Protein AF-A0AAD4BDR5-F1 (afdb_monomer_lite)

Organism: NCBI:txid1328754

Structure (mmCIF, N/CA/C/O backbone):
data_AF-A0AAD4BDR5-F1
#
_entry.id   AF-A0AAD4BDR5-F1
#
loop_
_atom_site.group_PDB
_atom_site.id
_atom_site.type_symbol
_atom_site.label_atom_id
_atom_site.label_alt_id
_atom_site.label_comp_id
_atom_site.label_asym_id
_atom_site.label_entity_id
_atom_site.label_seq_id
_atom_site.pdbx_PDB_ins_code
_atom_site.Cartn_x
_atom_site.Cartn_y
_atom_site.Cartn_z
_atom_site.occupancy
_atom_site.B_iso_or_equiv
_atom_site.auth_seq_id
_atom_site.auth_comp_id
_atom_site.auth_asym_id
_atom_site.auth_atom_id
_atom_site.pdbx_PDB_model_num
ATOM 1 N N . MET A 1 1 ? -5.639 23.442 6.673 1.00 43.50 1 MET A N 1
ATOM 2 C CA . MET A 1 1 ? -6.025 22.065 6.295 1.00 43.50 1 MET A CA 1
ATOM 3 C C . MET A 1 1 ? -5.938 21.204 7.542 1.00 43.50 1 MET A C 1
ATOM 5 O O . MET A 1 1 ? -4.845 21.048 8.069 1.00 43.50 1 MET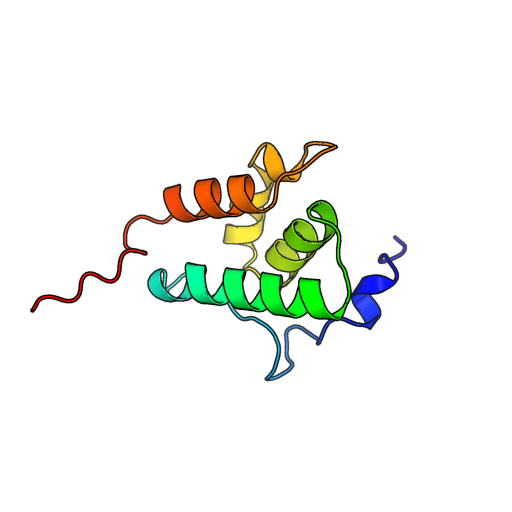 A O 1
ATOM 9 N N . ALA A 1 2 ? -7.070 20.748 8.081 1.00 49.34 2 ALA A N 1
ATOM 10 C CA . ALA A 1 2 ? -7.066 19.806 9.197 1.00 49.34 2 ALA A CA 1
ATOM 11 C C . ALA A 1 2 ? -6.686 18.426 8.647 1.00 49.34 2 ALA A C 1
ATOM 13 O O . ALA A 1 2 ? -7.374 17.911 7.767 1.00 49.34 2 ALA A O 1
ATOM 14 N N . TYR A 1 3 ? -5.573 17.857 9.110 1.00 55.06 3 TYR A N 1
ATOM 15 C CA . TYR A 1 3 ? -5.245 16.471 8.794 1.00 55.06 3 TYR A CA 1
ATOM 16 C C . TYR A 1 3 ? -6.259 15.583 9.515 1.00 55.06 3 TYR A C 1
ATOM 18 O O . TYR A 1 3 ? -6.443 15.754 10.723 1.00 55.06 3 TYR A O 1
ATOM 26 N N . PRO A 1 4 ? -6.957 14.679 8.814 1.00 59.03 4 PRO A N 1
ATOM 27 C CA . PRO A 1 4 ? -7.956 13.848 9.458 1.00 59.03 4 PRO A CA 1
ATOM 28 C C . PRO A 1 4 ? -7.317 12.994 10.562 1.00 59.03 4 PRO A C 1
ATOM 30 O O . PRO A 1 4 ? -6.190 12.513 10.443 1.00 59.03 4 PRO A O 1
ATOM 33 N N . SER A 1 5 ? -8.039 12.859 11.673 1.00 59.03 5 SER A N 1
ATOM 34 C CA . SER A 1 5 ? -7.511 12.471 12.988 1.00 59.03 5 SER A CA 1
ATOM 35 C C . SER A 1 5 ? -6.813 11.108 13.029 1.00 59.03 5 SER A C 1
ATOM 37 O O . SER A 1 5 ? -5.945 10.892 13.871 1.00 59.03 5 SER A O 1
ATOM 39 N N . TYR A 1 6 ? -7.122 10.211 12.089 1.00 63.31 6 TYR A N 1
ATOM 40 C CA . TYR A 1 6 ? -6.463 8.909 11.959 1.00 63.31 6 TYR A CA 1
ATOM 41 C C . TYR A 1 6 ? -4.981 9.021 11.543 1.00 63.31 6 TYR A C 1
ATOM 43 O O . TYR A 1 6 ? -4.204 8.094 11.768 1.00 63.31 6 TYR A O 1
ATOM 51 N N . PHE A 1 7 ? -4.544 10.164 10.993 1.00 61.06 7 PHE A N 1
ATOM 52 C CA . PHE A 1 7 ? -3.140 10.404 10.641 1.00 61.06 7 PHE A CA 1
ATOM 53 C C . PHE A 1 7 ? -2.193 10.521 11.834 1.00 61.06 7 PHE A C 1
ATOM 55 O O . PHE A 1 7 ? -0.987 10.356 11.638 1.00 61.06 7 PHE A O 1
ATOM 62 N N . LEU A 1 8 ? -2.718 10.764 13.039 1.00 60.06 8 LEU A N 1
ATOM 63 C CA . LEU A 1 8 ? -1.947 10.779 14.287 1.00 60.06 8 LEU A CA 1
ATOM 64 C C . LEU A 1 8 ? -1.653 9.365 14.811 1.00 60.06 8 LEU A C 1
ATOM 66 O O . LEU A 1 8 ? -0.701 9.180 15.560 1.00 60.06 8 LEU A O 1
ATOM 70 N N . SER A 1 9 ? -2.445 8.368 14.402 1.0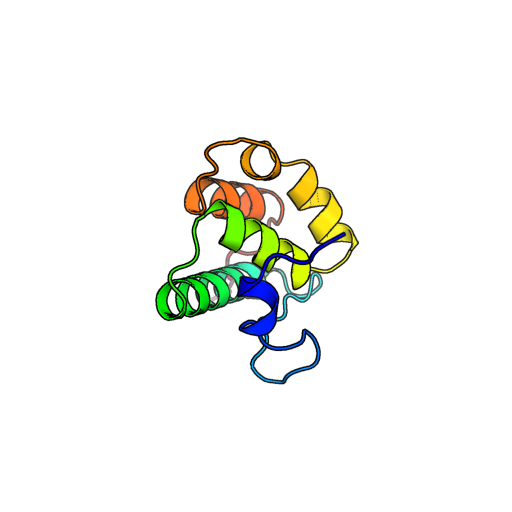0 66.38 9 SER A N 1
ATOM 71 C CA . SER A 1 9 ? -2.253 6.955 14.761 1.00 66.38 9 SER A CA 1
ATOM 72 C C . SER A 1 9 ? -1.334 6.2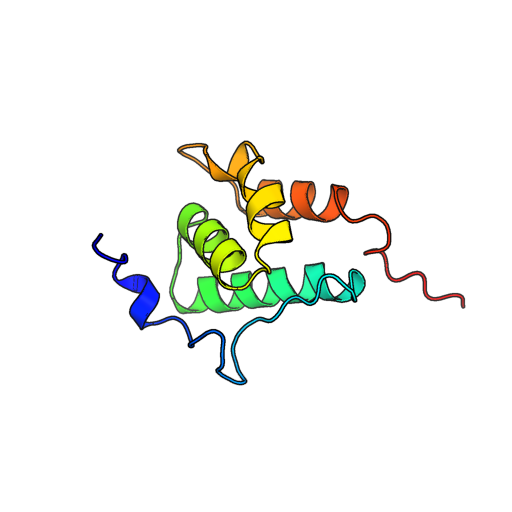10 13.788 1.00 66.38 9 SER A C 1
ATOM 74 O O . SER A 1 9 ? -0.963 5.066 14.042 1.00 66.38 9 SER A O 1
ATOM 76 N N . LEU A 1 10 ? -0.978 6.841 12.667 1.00 71.31 10 LEU A N 1
ATOM 77 C CA . LEU A 1 10 ? -0.102 6.270 11.651 1.00 71.31 10 LEU A CA 1
ATOM 78 C C . LEU A 1 10 ? 1.365 6.570 11.984 1.00 71.31 10 LEU A C 1
ATOM 80 O O . LEU A 1 10 ? 1.688 7.724 12.282 1.00 71.31 10 LEU A O 1
ATOM 84 N N . PRO A 1 11 ? 2.270 5.578 11.903 1.00 69.12 11 PRO A N 1
ATOM 85 C CA . PRO A 1 11 ? 3.686 5.813 12.130 1.00 69.12 11 PRO A CA 1
ATOM 86 C C . PRO A 1 11 ? 4.216 6.851 11.140 1.00 69.12 11 PRO A C 1
ATOM 88 O O . PRO A 1 11 ? 3.839 6.876 9.966 1.00 69.12 11 PRO A O 1
ATOM 91 N N . LEU A 1 12 ? 5.099 7.732 11.605 1.00 67.25 12 LEU A N 1
ATOM 92 C CA . LEU A 1 12 ? 5.771 8.686 10.725 1.00 67.25 12 LEU A CA 1
ATOM 93 C C . LEU A 1 12 ? 6.473 7.928 9.592 1.00 67.25 12 LEU A C 1
ATOM 95 O O . LEU A 1 12 ? 7.010 6.851 9.819 1.00 67.25 12 LEU A O 1
ATOM 99 N N . ARG A 1 13 ? 6.521 8.497 8.381 1.00 63.59 13 ARG A N 1
ATOM 100 C CA . ARG A 1 13 ? 7.192 7.873 7.220 1.00 63.59 13 ARG A CA 1
ATOM 101 C C . ARG A 1 13 ? 8.654 7.486 7.506 1.00 63.59 13 ARG A C 1
ATOM 103 O O . ARG A 1 13 ? 9.192 6.574 6.891 1.00 63.59 13 ARG A O 1
ATOM 110 N N . THR A 1 14 ? 9.288 8.183 8.446 1.00 60.72 14 THR A N 1
ATOM 111 C CA . THR A 1 14 ? 10.663 7.955 8.902 1.00 60.72 14 THR A CA 1
ATOM 112 C C . THR A 1 14 ? 10.798 6.853 9.955 1.00 60.72 14 THR A C 1
ATOM 114 O O . THR A 1 14 ? 11.917 6.424 10.220 1.00 60.72 14 THR A O 1
ATOM 117 N N . ALA A 1 15 ? 9.699 6.377 10.543 1.00 67.06 15 ALA A N 1
ATOM 118 C CA . ALA A 1 15 ? 9.716 5.292 11.515 1.00 67.06 15 ALA A CA 1
ATOM 119 C C . ALA A 1 15 ? 10.079 3.957 10.845 1.00 67.06 15 ALA A C 1
ATOM 121 O O . ALA A 1 15 ? 9.792 3.732 9.667 1.00 67.06 15 ALA A O 1
ATOM 122 N N . ASP A 1 16 ? 10.721 3.072 11.603 1.00 64.50 16 ASP A N 1
ATOM 123 C CA . ASP A 1 16 ? 11.175 1.756 11.132 1.00 64.50 16 ASP A CA 1
ATOM 124 C C . ASP A 1 16 ? 10.002 0.815 10.793 1.00 64.50 16 ASP A C 1
ATOM 126 O O . ASP A 1 16 ? 10.041 0.034 9.847 1.00 64.50 16 ASP A O 1
ATOM 130 N N . ASN A 1 17 ? 8.887 0.973 11.509 1.00 67.62 17 ASN A N 1
ATOM 131 C CA . ASN A 1 17 ? 7.660 0.209 11.298 1.00 67.62 17 ASN A CA 1
ATOM 132 C C . ASN A 1 17 ? 6.751 0.773 10.190 1.00 67.62 17 ASN A C 1
ATOM 134 O O . ASN A 1 17 ? 5.673 0.220 9.958 1.00 67.62 17 ASN A O 1
ATOM 138 N N . ALA A 1 18 ? 7.140 1.864 9.526 1.00 70.69 18 ALA A N 1
ATOM 139 C CA . ALA A 1 18 ? 6.350 2.428 8.443 1.00 70.69 18 ALA A CA 1
ATOM 140 C C . ALA A 1 18 ? 6.417 1.524 7.198 1.00 70.69 18 ALA A C 1
ATOM 142 O O . ALA A 1 18 ? 7.495 1.033 6.847 1.00 70.69 18 ALA A O 1
ATOM 143 N N . PRO A 1 19 ? 5.293 1.299 6.495 1.00 72.69 19 PRO A N 1
ATOM 144 C CA . PRO A 1 19 ? 5.341 0.679 5.181 1.00 72.69 19 PRO A CA 1
ATOM 145 C C . PRO A 1 19 ? 6.141 1.595 4.249 1.00 72.69 19 PRO A C 1
ATOM 147 O O . PRO A 1 19 ? 5.864 2.789 4.143 1.00 72.69 19 PRO A O 1
ATOM 150 N N . ARG A 1 20 ? 7.174 1.039 3.617 1.00 72.31 20 ARG A N 1
ATOM 151 C CA . ARG A 1 20 ? 7.996 1.725 2.621 1.00 72.31 20 ARG A CA 1
ATOM 152 C C . ARG A 1 20 ? 7.839 0.989 1.307 1.00 72.31 20 ARG A C 1
ATOM 154 O O . ARG A 1 20 ? 7.888 -0.238 1.292 1.00 72.31 20 ARG A O 1
ATOM 161 N N . PHE A 1 21 ? 7.624 1.756 0.255 1.00 74.25 21 PHE A N 1
ATOM 162 C CA . PHE A 1 21 ? 7.677 1.281 -1.112 1.00 74.25 21 PHE A CA 1
ATOM 163 C C . PHE A 1 21 ? 8.881 1.943 -1.771 1.00 74.25 21 PHE A C 1
ATOM 165 O O . PHE A 1 21 ? 9.046 3.158 -1.646 1.00 74.25 21 PHE A O 1
ATOM 172 N N . ASP A 1 22 ? 9.725 1.143 -2.412 1.00 71.00 22 ASP A N 1
ATOM 173 C CA . ASP A 1 22 ? 10.797 1.637 -3.264 1.00 71.00 22 ASP A CA 1
ATOM 174 C C . ASP A 1 22 ? 10.403 1.345 -4.710 1.00 71.00 22 ASP A C 1
ATOM 176 O O . ASP A 1 22 ? 10.237 0.185 -5.082 1.00 71.00 22 ASP A O 1
ATOM 180 N N . ALA A 1 23 ? 10.240 2.392 -5.519 1.00 66.81 23 ALA A N 1
ATOM 181 C CA . ALA A 1 23 ? 9.865 2.254 -6.925 1.00 66.81 23 ALA A CA 1
ATOM 182 C C . ALA A 1 23 ? 10.918 1.495 -7.756 1.00 66.81 23 ALA A C 1
ATOM 184 O O . ALA A 1 23 ? 10.615 1.034 -8.854 1.00 66.81 23 ALA A O 1
ATOM 185 N N . SER A 1 24 ? 12.141 1.342 -7.234 1.00 70.00 24 SER A N 1
ATOM 186 C CA . SER A 1 24 ? 13.208 0.543 -7.847 1.00 70.00 24 SER A CA 1
ATOM 187 C C . SER A 1 24 ? 13.026 -0.960 -7.608 1.00 70.00 24 SER A C 1
ATOM 189 O O . SER A 1 24 ? 13.584 -1.757 -8.357 1.00 70.00 24 SER A O 1
ATOM 191 N N . ASP A 1 25 ? 12.261 -1.355 -6.584 1.00 75.38 25 ASP A N 1
ATOM 192 C CA . ASP A 1 25 ? 11.941 -2.748 -6.267 1.00 75.38 25 ASP A CA 1
ATOM 193 C C . ASP A 1 25 ? 10.436 -2.988 -6.411 1.00 75.38 25 ASP A C 1
ATOM 195 O O . ASP A 1 25 ? 9.661 -3.018 -5.448 1.00 75.38 25 ASP A O 1
ATOM 199 N N . VAL A 1 26 ? 10.026 -3.178 -7.661 1.00 74.25 26 VAL A N 1
ATOM 200 C CA . VAL A 1 26 ? 8.633 -3.413 -8.042 1.00 74.25 26 VAL A CA 1
ATOM 201 C C . VAL A 1 26 ? 8.056 -4.663 -7.358 1.00 74.25 26 VAL A C 1
ATOM 203 O O . VAL A 1 26 ? 6.872 -4.685 -7.028 1.00 74.25 26 VAL A O 1
ATOM 206 N N . THR A 1 27 ? 8.878 -5.669 -7.043 1.00 75.44 27 THR A N 1
ATOM 207 C CA . THR A 1 27 ? 8.445 -6.903 -6.355 1.00 75.44 27 THR A CA 1
ATOM 208 C C . THR A 1 27 ? 8.027 -6.666 -4.899 1.00 75.44 27 THR A C 1
ATOM 210 O O . THR A 1 27 ? 7.294 -7.461 -4.306 1.00 75.44 27 THR A O 1
ATOM 213 N N . SER A 1 28 ? 8.445 -5.541 -4.308 1.00 80.44 28 SER A N 1
ATOM 214 C CA . SER A 1 28 ? 8.073 -5.144 -2.946 1.00 80.44 28 SER A CA 1
ATOM 215 C C . SER A 1 28 ? 6.675 -4.513 -2.851 1.00 80.44 28 SER A C 1
ATOM 217 O O . SER A 1 28 ? 6.102 -4.434 -1.758 1.00 80.44 28 SER A O 1
ATOM 219 N N . LEU A 1 29 ? 6.094 -4.108 -3.986 1.00 83.50 29 LEU A N 1
ATOM 220 C CA . LEU A 1 29 ? 4.808 -3.412 -4.076 1.00 83.50 29 LEU A CA 1
ATOM 221 C C . LEU A 1 29 ? 3.615 -4.195 -3.476 1.00 83.50 29 LEU A C 1
ATOM 223 O O . LEU A 1 29 ? 2.840 -3.597 -2.723 1.00 83.50 29 LEU A O 1
ATOM 227 N N . PRO A 1 30 ? 3.458 -5.520 -3.683 1.00 83.25 30 PRO A N 1
ATOM 228 C CA . PRO A 1 30 ? 2.360 -6.281 -3.089 1.00 83.25 30 PRO A CA 1
ATOM 229 C C . PRO A 1 30 ? 2.499 -6.346 -1.567 1.00 83.25 30 PRO A C 1
ATOM 231 O O . PRO A 1 30 ? 1.536 -6.101 -0.841 1.00 83.25 30 PRO A O 1
ATOM 234 N N . ARG A 1 31 ? 3.723 -6.575 -1.065 1.00 83.56 31 ARG A N 1
ATOM 235 C CA . ARG A 1 31 ? 4.019 -6.600 0.379 1.00 83.56 31 ARG A CA 1
ATOM 236 C C . ARG A 1 31 ? 3.745 -5.252 1.037 1.00 83.56 31 ARG A C 1
ATOM 238 O O . ARG A 1 31 ? 3.281 -5.199 2.177 1.00 83.56 31 ARG A O 1
ATOM 245 N N . PHE A 1 32 ? 4.014 -4.155 0.332 1.00 86.12 32 PHE A N 1
ATOM 246 C CA . PHE A 1 32 ? 3.666 -2.815 0.791 1.00 86.12 32 PHE A CA 1
ATOM 247 C C . PHE A 1 32 ? 2.150 -2.670 1.001 1.00 86.12 32 PHE A C 1
ATOM 249 O O . PHE A 1 32 ? 1.719 -2.236 2.077 1.00 86.12 32 PHE A O 1
ATOM 256 N N . PHE A 1 33 ? 1.337 -3.103 0.033 1.00 87.12 33 PHE A N 1
ATOM 257 C CA . PHE A 1 33 ? -0.122 -3.072 0.153 1.00 87.12 33 PHE A CA 1
ATOM 258 C C . PHE A 1 33 ? -0.661 -4.018 1.229 1.00 87.12 33 PHE A C 1
ATOM 260 O O . PHE A 1 33 ? -1.551 -3.626 1.987 1.00 87.12 33 PHE A O 1
ATOM 267 N N . GLU A 1 34 ? -0.097 -5.217 1.378 1.00 86.19 34 GLU A N 1
ATOM 268 C CA . GLU A 1 34 ? -0.442 -6.137 2.470 1.00 86.19 34 GLU A CA 1
ATOM 269 C C . GLU A 1 34 ? -0.177 -5.525 3.847 1.00 86.19 34 GLU A C 1
ATOM 271 O O . GLU A 1 34 ? -0.988 -5.662 4.771 1.00 86.19 34 GLU A O 1
ATOM 276 N N . ARG A 1 35 ? 0.941 -4.804 3.994 1.00 85.06 35 ARG A N 1
ATOM 277 C CA . ARG A 1 35 ? 1.295 -4.130 5.246 1.00 85.06 35 ARG A CA 1
ATOM 278 C C . ARG A 1 35 ? 0.312 -3.011 5.570 1.00 85.06 35 ARG A C 1
ATOM 280 O O . ARG A 1 35 ? -0.111 -2.894 6.719 1.00 85.06 35 ARG A O 1
ATOM 287 N N . ILE A 1 36 ? -0.105 -2.237 4.568 1.00 85.38 36 ILE A N 1
ATOM 288 C CA . ILE A 1 36 ? -1.155 -1.220 4.724 1.00 85.38 36 ILE A CA 1
ATOM 289 C C . ILE A 1 36 ? -2.487 -1.874 5.076 1.00 85.38 36 ILE A C 1
ATOM 291 O O . ILE A 1 36 ? -3.161 -1.397 5.984 1.00 85.38 36 ILE A O 1
ATOM 295 N N . ASN A 1 37 ? -2.852 -2.983 4.431 1.00 86.69 37 ASN A N 1
ATOM 296 C CA . ASN A 1 37 ? -4.093 -3.691 4.729 1.00 86.69 37 ASN A CA 1
ATOM 297 C C . ASN A 1 37 ? -4.095 -4.252 6.165 1.00 86.69 37 ASN A C 1
ATOM 299 O O . ASN A 1 37 ? -5.071 -4.096 6.903 1.00 86.69 37 ASN A O 1
ATOM 303 N N . SER A 1 38 ? -2.974 -4.811 6.616 1.00 84.25 38 SER A N 1
ATOM 304 C CA . SER A 1 38 ? -2.797 -5.285 7.995 1.00 84.25 38 SER A CA 1
ATOM 305 C C . SER A 1 38 ? -2.894 -4.137 9.002 1.00 84.25 38 SER A C 1
ATOM 307 O O . SER A 1 38 ? -3.621 -4.228 9.991 1.00 84.25 38 SER A O 1
ATOM 309 N N . PHE A 1 39 ? -2.229 -3.014 8.716 1.00 80.12 39 PHE A N 1
ATOM 310 C CA . PHE A 1 39 ? -2.297 -1.817 9.552 1.00 80.12 39 PHE A CA 1
ATOM 311 C C . PHE A 1 39 ? -3.724 -1.260 9.602 1.00 80.12 39 PHE A C 1
ATOM 313 O O . PHE A 1 39 ? -4.259 -0.984 10.671 1.00 80.12 39 PHE A O 1
ATOM 320 N N . SER A 1 40 ? -4.385 -1.184 8.448 1.00 82.62 40 SER A N 1
ATOM 321 C CA . SER A 1 40 ? -5.766 -0.731 8.320 1.00 82.62 40 SER A CA 1
ATOM 322 C C . SER A 1 40 ? -6.747 -1.603 9.094 1.00 82.62 40 SER A C 1
ATOM 324 O O . SER A 1 40 ? -7.698 -1.074 9.655 1.00 82.62 40 SER A O 1
ATOM 326 N N . SER A 1 41 ? -6.491 -2.910 9.186 1.00 83.12 41 SER A N 1
ATOM 327 C CA . SER A 1 41 ? -7.313 -3.843 9.958 1.00 83.12 41 SER A CA 1
ATOM 328 C C . SER A 1 41 ? -7.188 -3.581 11.460 1.00 83.12 41 SER A C 1
ATOM 330 O O . SER A 1 41 ? -8.180 -3.655 12.183 1.00 83.12 41 SER A O 1
ATOM 332 N N . PHE A 1 42 ? -5.993 -3.203 11.927 1.00 80.25 42 PHE A N 1
ATOM 333 C CA . PHE A 1 42 ? -5.740 -2.877 13.332 1.00 80.25 42 PHE A CA 1
ATOM 334 C C . PHE A 1 42 ? -6.459 -1.594 13.779 1.00 80.25 42 PHE A C 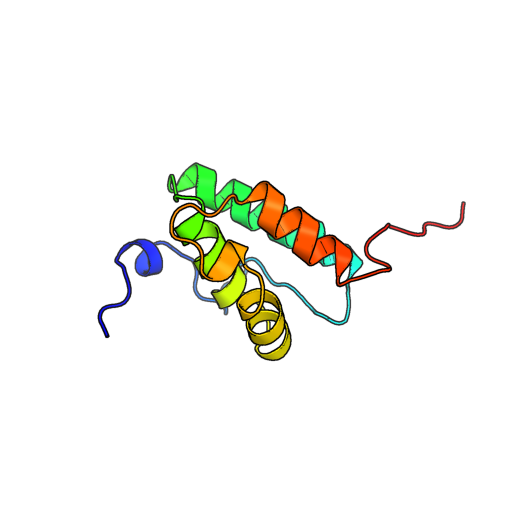1
ATOM 336 O O . PHE A 1 42 ? -7.071 -1.563 14.844 1.00 80.25 42 PHE A O 1
ATOM 343 N N . ILE A 1 43 ? -6.437 -0.550 12.946 1.00 82.12 43 ILE A N 1
ATOM 344 C CA . ILE A 1 43 ? -7.083 0.748 13.228 1.00 82.12 43 ILE A CA 1
ATOM 345 C C . ILE A 1 43 ? -8.461 0.929 12.567 1.00 82.12 43 ILE A C 1
ATOM 347 O O . ILE A 1 43 ? -9.050 2.002 12.672 1.00 82.12 43 ILE A O 1
ATOM 351 N N . LYS A 1 44 ? -8.997 -0.119 11.926 1.00 82.94 44 LYS A N 1
ATOM 352 C CA . LYS A 1 44 ? -10.298 -0.148 11.227 1.00 82.94 44 LYS A CA 1
ATOM 353 C C . LYS A 1 44 ? -10.494 1.005 10.231 1.00 82.94 44 LYS A C 1
ATOM 355 O O . LYS A 1 44 ? -11.516 1.690 10.262 1.00 82.94 44 LYS A O 1
ATOM 360 N N . LEU A 1 45 ? -9.515 1.225 9.353 1.00 85.12 45 LEU A N 1
ATOM 361 C CA . LEU A 1 45 ? -9.624 2.249 8.310 1.00 85.12 45 LEU A CA 1
ATOM 362 C C . LEU A 1 45 ? -10.609 1.842 7.207 1.00 85.12 45 LEU A C 1
ATOM 364 O O . LEU A 1 45 ? -10.674 0.675 6.817 1.00 85.12 45 LEU A O 1
ATOM 368 N N . THR A 1 46 ? -11.312 2.830 6.655 1.00 87.50 46 THR A N 1
ATOM 369 C CA . THR A 1 46 ? -12.120 2.668 5.437 1.00 87.50 46 THR A CA 1
ATOM 370 C C . THR A 1 46 ? -11.234 2.568 4.198 1.00 87.50 46 THR A C 1
ATOM 372 O O . THR A 1 46 ? -10.079 2.995 4.215 1.00 87.50 46 THR A O 1
ATOM 375 N N . ASP A 1 47 ? -11.762 2.054 3.090 1.00 88.38 47 ASP A N 1
ATOM 376 C CA . ASP A 1 47 ? -10.978 1.895 1.859 1.00 88.38 47 ASP A CA 1
ATOM 377 C C . ASP A 1 47 ? -10.462 3.234 1.312 1.00 88.38 47 ASP A C 1
ATOM 379 O O . ASP A 1 47 ? -9.295 3.337 0.939 1.00 88.38 47 ASP A O 1
ATOM 383 N N . THR A 1 48 ? -11.254 4.307 1.416 1.00 85.94 48 THR A N 1
ATOM 384 C CA . THR A 1 48 ? -10.798 5.675 1.110 1.00 85.94 48 THR A CA 1
ATOM 385 C C . THR A 1 48 ? -9.569 6.060 1.930 1.00 85.94 48 THR A C 1
ATOM 387 O O . THR A 1 48 ? -8.611 6.631 1.412 1.00 85.94 48 THR A O 1
ATOM 390 N N . GLN A 1 49 ? -9.578 5.736 3.223 1.00 85.81 49 GLN A N 1
ATOM 391 C CA . GLN A 1 49 ? -8.460 6.035 4.109 1.00 85.81 49 GLN A CA 1
ATOM 392 C C . GLN A 1 49 ? -7.247 5.170 3.765 1.00 85.81 49 GLN A C 1
ATOM 394 O O . GLN A 1 49 ? -6.135 5.686 3.762 1.00 85.81 49 GLN A O 1
ATOM 399 N N . LYS A 1 50 ? -7.428 3.890 3.415 1.00 88.12 50 LYS A N 1
ATOM 400 C CA . LYS A 1 50 ? -6.324 3.021 2.976 1.00 88.12 50 LYS A CA 1
ATOM 401 C C . LYS A 1 50 ? -5.615 3.581 1.742 1.00 88.12 50 LYS A C 1
ATOM 403 O O . LYS A 1 50 ? -4.388 3.617 1.733 1.00 88.12 50 LYS A O 1
ATOM 408 N N . ILE A 1 51 ? -6.364 4.084 0.757 1.00 86.94 51 ILE A N 1
ATOM 409 C CA . ILE A 1 51 ? -5.802 4.727 -0.445 1.00 86.94 51 ILE A CA 1
ATOM 410 C C . ILE A 1 51 ? -5.050 6.015 -0.082 1.00 86.94 51 ILE A C 1
ATOM 412 O O . ILE A 1 51 ? -3.935 6.249 -0.537 1.00 86.94 51 ILE A O 1
ATOM 416 N N . GLN A 1 52 ? -5.599 6.842 0.808 1.00 84.81 52 GLN A N 1
ATOM 417 C CA . GLN A 1 52 ? -4.897 8.046 1.270 1.00 84.81 52 GLN A CA 1
ATOM 418 C C . GLN A 1 52 ? -3.607 7.710 2.034 1.00 84.81 52 GLN A C 1
ATOM 420 O O . GLN A 1 52 ? -2.603 8.418 1.930 1.00 84.81 52 GLN A O 1
ATOM 425 N N . VAL A 1 53 ? -3.614 6.614 2.793 1.00 85.00 53 VAL A N 1
ATOM 426 C CA . VAL A 1 53 ? -2.443 6.114 3.512 1.00 85.00 53 VAL A CA 1
ATOM 427 C C . VAL A 1 53 ? -1.394 5.566 2.555 1.00 85.00 53 VAL A C 1
ATOM 429 O O . VAL A 1 53 ? -0.221 5.910 2.707 1.00 85.00 53 VAL A O 1
ATOM 432 N N . SER A 1 54 ? -1.788 4.771 1.560 1.00 86.75 54 SER A N 1
ATOM 433 C CA . SER A 1 54 ? -0.856 4.256 0.557 1.00 86.75 54 SER A CA 1
ATOM 434 C C . SER A 1 54 ? -0.165 5.404 -0.174 1.00 86.75 54 SER A C 1
ATOM 436 O O . SER A 1 54 ? 1.062 5.442 -0.219 1.00 86.75 54 SER A O 1
ATOM 438 N N . MET A 1 55 ? -0.923 6.414 -0.600 1.00 84.69 55 MET A N 1
ATOM 439 C CA . MET A 1 55 ? -0.395 7.626 -1.229 1.00 84.69 55 MET A CA 1
ATOM 440 C C . MET A 1 55 ? 0.561 8.428 -0.341 1.00 84.69 55 MET A C 1
ATOM 442 O O . MET A 1 55 ? 1.488 9.047 -0.858 1.00 84.69 55 MET A O 1
ATOM 446 N N . ARG A 1 56 ? 0.360 8.429 0.986 1.00 82.56 56 ARG A N 1
ATOM 447 C CA . ARG A 1 56 ? 1.238 9.126 1.945 1.00 82.56 56 ARG A CA 1
ATOM 448 C C . ARG A 1 56 ? 2.606 8.454 2.082 1.00 82.56 56 ARG A C 1
ATOM 450 O O . ARG A 1 56 ? 3.601 9.141 2.327 1.00 82.56 56 ARG A O 1
ATOM 457 N N . TYR A 1 57 ? 2.642 7.127 2.004 1.00 81.69 57 TYR A N 1
ATOM 458 C CA . TYR A 1 57 ? 3.876 6.351 2.134 1.00 81.69 57 TYR A CA 1
ATOM 459 C C . TYR A 1 57 ? 4.583 6.112 0.797 1.00 81.69 57 TYR A C 1
ATOM 461 O O . TYR A 1 57 ? 5.784 5.849 0.806 1.00 81.69 57 TYR A O 1
ATOM 469 N N . ALA A 1 58 ? 3.870 6.250 -0.320 1.00 82.19 58 ALA A N 1
ATOM 470 C CA . ALA A 1 58 ? 4.432 6.199 -1.661 1.00 82.19 58 ALA A CA 1
ATOM 471 C C . ALA A 1 58 ? 5.401 7.362 -1.950 1.00 82.19 58 ALA A C 1
ATOM 473 O O . ALA A 1 58 ? 5.411 8.396 -1.263 1.00 82.19 58 ALA A O 1
ATOM 474 N N . TYR A 1 59 ? 6.233 7.190 -2.980 1.00 78.88 59 TYR A N 1
ATOM 475 C CA . TYR A 1 59 ? 7.047 8.272 -3.523 1.00 78.88 59 TYR A CA 1
ATOM 476 C C . TYR A 1 59 ? 6.191 9.239 -4.342 1.00 78.88 59 TYR 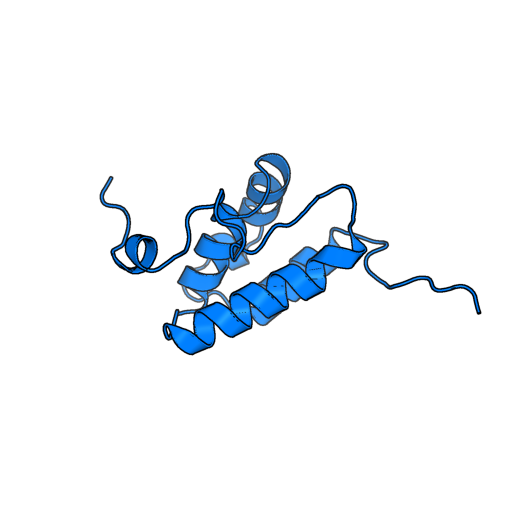A C 1
ATOM 478 O O . TYR A 1 59 ? 5.104 8.907 -4.799 1.00 78.88 59 TYR A O 1
ATOM 486 N N . ARG A 1 60 ? 6.687 10.467 -4.523 1.00 77.31 60 ARG A N 1
ATOM 487 C CA . ARG A 1 60 ? 5.929 11.566 -5.142 1.00 77.31 60 ARG A CA 1
ATOM 488 C C . ARG A 1 60 ? 5.444 11.233 -6.558 1.00 77.31 60 ARG A C 1
ATOM 490 O O . ARG A 1 60 ? 4.335 11.627 -6.923 1.00 77.31 60 ARG A O 1
ATOM 497 N N . ASP A 1 61 ? 6.259 10.525 -7.331 1.00 79.56 61 ASP A N 1
ATOM 498 C CA . ASP A 1 61 ? 5.920 10.117 -8.694 1.00 79.56 61 ASP A CA 1
ATOM 499 C C . ASP A 1 61 ? 4.817 9.046 -8.694 1.00 79.56 61 ASP A C 1
ATOM 501 O O . ASP A 1 61 ? 3.817 9.197 -9.396 1.00 79.56 61 ASP A O 1
ATOM 505 N N . ASP A 1 62 ? 4.903 8.055 -7.801 1.00 81.94 62 ASP A N 1
ATOM 506 C CA . ASP A 1 62 ? 3.872 7.023 -7.628 1.00 81.94 62 ASP A CA 1
ATOM 507 C C . ASP A 1 62 ? 2.561 7.607 -7.098 1.00 81.94 62 ASP A C 1
ATOM 509 O O . ASP A 1 62 ? 1.492 7.292 -7.606 1.00 81.94 62 ASP A O 1
ATOM 513 N N . THR A 1 63 ? 2.617 8.529 -6.129 1.00 82.75 63 THR A N 1
ATOM 514 C CA . THR A 1 63 ? 1.429 9.245 -5.643 1.00 82.75 63 THR A CA 1
ATOM 515 C C . THR A 1 63 ? 0.717 9.971 -6.785 1.00 82.75 63 THR A C 1
ATOM 517 O O . THR A 1 63 ? -0.512 10.019 -6.813 1.00 82.75 63 THR A O 1
ATOM 520 N N . THR A 1 64 ? 1.476 10.532 -7.730 1.00 84.12 64 THR A N 1
ATOM 521 C CA . THR A 1 64 ? 0.916 11.220 -8.899 1.00 84.12 64 THR A CA 1
ATOM 522 C C . THR A 1 64 ? 0.228 10.229 -9.835 1.00 84.12 64 THR A C 1
ATOM 524 O O . THR A 1 64 ? -0.902 10.483 -10.244 1.00 84.12 64 THR A O 1
ATOM 527 N N . LEU A 1 65 ? 0.858 9.081 -10.109 1.00 84.56 65 LEU A N 1
ATOM 528 C CA . LEU A 1 65 ? 0.275 8.005 -10.918 1.00 84.56 65 LEU A CA 1
ATOM 529 C C . LEU A 1 65 ? -0.991 7.429 -10.277 1.00 84.56 65 LEU A C 1
ATOM 531 O O . LEU A 1 65 ? -2.033 7.332 -10.919 1.00 84.56 65 LEU A O 1
ATOM 535 N N . TRP A 1 66 ? -0.934 7.105 -8.988 1.00 87.00 66 TRP A N 1
ATOM 536 C CA . TRP A 1 66 ? -2.061 6.536 -8.255 1.00 87.00 66 TRP A CA 1
ATOM 537 C C . TRP A 1 66 ? -3.200 7.546 -8.107 1.00 87.00 66 TRP A C 1
ATOM 539 O O . TRP A 1 66 ? -4.363 7.161 -8.089 1.00 87.00 66 TRP A O 1
ATOM 549 N N . GLY A 1 67 ? -2.884 8.842 -8.032 1.00 82.94 67 GLY A N 1
ATOM 550 C CA . GLY A 1 67 ? -3.862 9.930 -8.013 1.00 82.94 67 GLY A CA 1
ATOM 551 C C . GLY A 1 67 ? -4.664 10.078 -9.306 1.00 82.94 67 GLY A C 1
ATOM 552 O O . GLY A 1 67 ? -5.749 10.655 -9.273 1.00 82.94 67 GLY A O 1
ATOM 553 N N . MET A 1 68 ? -4.166 9.548 -10.428 1.00 84.94 68 MET A N 1
ATOM 554 C CA . MET A 1 68 ? -4.888 9.524 -11.705 1.00 84.94 68 MET A CA 1
ATOM 555 C C . MET A 1 68 ? -5.881 8.360 -11.808 1.00 84.94 68 MET A C 1
ATOM 557 O O . MET A 1 68 ? -6.692 8.341 -12.734 1.00 84.94 68 MET A O 1
ATOM 561 N N . LEU A 1 69 ? -5.842 7.401 -10.875 1.00 86.00 69 LEU A N 1
ATOM 562 C CA . LEU A 1 69 ? -6.767 6.275 -10.869 1.00 86.00 69 LEU A CA 1
ATOM 563 C C . LEU A 1 69 ? -8.183 6.724 -10.476 1.00 86.00 69 LEU A C 1
ATOM 565 O O . LEU A 1 69 ? -8.345 7.529 -9.550 1.00 86.00 69 LEU A O 1
ATOM 569 N N . PRO A 1 70 ? -9.230 6.178 -11.117 1.00 82.50 70 PRO A N 1
ATOM 570 C CA . PRO A 1 70 ? -10.610 6.498 -10.765 1.00 82.50 70 PRO A CA 1
ATOM 571 C C . PRO A 1 70 ? -10.938 6.095 -9.321 1.00 82.50 70 PRO A C 1
ATOM 573 O O . PRO A 1 70 ? -11.719 6.770 -8.649 1.00 82.50 70 PRO A O 1
ATOM 576 N N . GLU A 1 71 ? -10.287 5.058 -8.790 1.00 83.94 71 GLU A N 1
ATOM 577 C CA . GLU A 1 71 ? -10.440 4.632 -7.398 1.00 83.94 71 GLU A CA 1
ATOM 578 C C . GLU A 1 71 ? -9.863 5.646 -6.399 1.00 83.94 71 GLU A C 1
ATOM 580 O O . GLU A 1 71 ? -10.281 5.672 -5.247 1.00 83.94 71 GLU A O 1
ATOM 585 N N . ALA A 1 72 ? -8.945 6.524 -6.810 1.00 79.75 72 ALA A N 1
ATOM 586 C CA . ALA A 1 72 ? -8.426 7.575 -5.937 1.00 79.75 72 ALA A CA 1
ATOM 587 C C . ALA A 1 72 ? -9.370 8.778 -5.791 1.00 79.75 72 ALA A C 1
ATOM 589 O O . ALA A 1 72 ? -9.276 9.524 -4.815 1.00 79.75 72 ALA A O 1
ATOM 590 N N . THR A 1 73 ? -10.261 8.985 -6.762 1.00 78.38 73 THR A N 1
ATOM 591 C CA . THR A 1 73 ? -11.155 10.154 -6.836 1.00 78.38 73 THR A CA 1
ATOM 592 C C . THR A 1 73 ? -12.629 9.816 -6.635 1.00 78.38 73 THR A C 1
ATOM 594 O O . THR A 1 73 ? -13.429 10.714 -6.370 1.00 78.38 73 THR A O 1
ATOM 597 N N . THR A 1 74 ? -13.008 8.541 -6.727 1.00 82.12 74 THR A N 1
ATOM 598 C CA . THR A 1 74 ? -14.388 8.102 -6.506 1.00 82.12 74 THR A CA 1
ATOM 599 C C . THR A 1 74 ? -14.824 8.242 -5.042 1.00 82.12 74 THR A C 1
ATOM 601 O O . THR A 1 74 ? -14.029 8.133 -4.109 1.00 82.12 74 THR A O 1
ATOM 604 N N . SER A 1 75 ? -16.127 8.451 -4.831 1.00 74.50 75 SER A N 1
ATOM 605 C CA . SER A 1 75 ? -16.716 8.570 -3.490 1.00 74.50 75 SER A CA 1
ATOM 606 C C . SER A 1 75 ? -16.869 7.224 -2.772 1.00 74.50 75 SER A C 1
ATOM 608 O O . SER A 1 75 ? -16.958 7.218 -1.548 1.00 74.50 75 SER A O 1
ATOM 610 N N . ASN A 1 76 ? -16.895 6.110 -3.514 1.00 80.25 76 ASN A N 1
ATOM 611 C CA . ASN A 1 76 ? -16.958 4.744 -2.983 1.00 80.25 76 ASN A CA 1
ATOM 612 C C . ASN A 1 76 ? -15.788 3.925 -3.537 1.00 80.25 76 ASN A C 1
ATOM 614 O O . ASN A 1 76 ? -15.976 3.127 -4.458 1.00 80.25 76 ASN A O 1
ATOM 618 N N . PRO A 1 77 ? -14.566 4.179 -3.054 1.00 85.31 77 PRO A N 1
ATOM 619 C CA . PRO A 1 77 ? -13.400 3.487 -3.561 1.00 85.31 77 PRO A CA 1
ATOM 620 C C . PRO A 1 77 ? -13.354 2.058 -3.041 1.00 85.31 77 PRO A C 1
ATOM 622 O O . PRO A 1 77 ? -13.602 1.815 -1.862 1.00 85.31 77 PRO A O 1
ATOM 625 N N . ASP A 1 78 ? -12.991 1.134 -3.923 1.00 88.19 78 ASP A N 1
ATOM 626 C CA . ASP A 1 78 ? -12.702 -0.244 -3.555 1.00 88.19 78 ASP A CA 1
ATOM 627 C C . 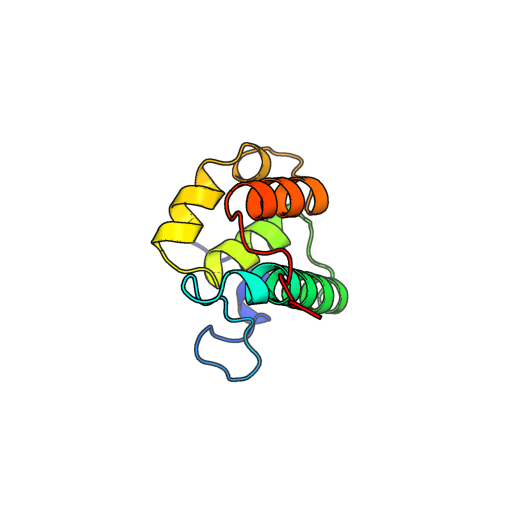ASP A 1 78 ? -11.184 -0.426 -3.472 1.00 88.19 78 ASP A C 1
ATOM 629 O O . ASP A 1 78 ? -10.446 -0.191 -4.433 1.00 88.19 78 ASP A O 1
ATOM 633 N N . TRP A 1 79 ? -10.714 -0.816 -2.288 1.00 87.69 79 TRP A N 1
ATOM 634 C CA . TRP A 1 79 ? -9.291 -1.001 -2.027 1.00 87.69 79 TRP A CA 1
ATOM 635 C C . TRP A 1 79 ? -8.671 -2.092 -2.906 1.00 87.69 79 TRP A C 1
ATOM 637 O O . TRP A 1 79 ? -7.549 -1.927 -3.378 1.00 87.69 79 TRP A O 1
ATOM 647 N N . LEU A 1 80 ? -9.379 -3.198 -3.139 1.00 88.12 80 LEU A N 1
ATOM 648 C CA . LEU A 1 80 ? -8.857 -4.319 -3.920 1.00 88.12 80 LEU A CA 1
ATOM 649 C C . LEU A 1 80 ? -8.771 -3.961 -5.403 1.00 88.12 80 LEU A C 1
ATOM 651 O O . LEU A 1 80 ? -7.792 -4.325 -6.059 1.00 88.12 80 LEU A O 1
ATOM 655 N N . VAL A 1 81 ? -9.749 -3.209 -5.917 1.00 88.88 81 VAL A N 1
ATOM 656 C CA . VAL A 1 81 ? -9.715 -2.677 -7.288 1.00 88.88 81 VAL A CA 1
ATOM 657 C C . VAL A 1 81 ? -8.547 -1.707 -7.453 1.00 88.88 81 VAL A C 1
ATOM 659 O O . VAL A 1 81 ? -7.779 -1.841 -8.403 1.00 88.88 81 VAL A O 1
ATOM 662 N N . PHE A 1 82 ? -8.345 -0.795 -6.495 1.00 88.38 82 PHE A N 1
ATOM 663 C CA . PHE A 1 82 ? -7.205 0.123 -6.508 1.00 88.38 82 PHE A CA 1
ATOM 664 C C . PHE A 1 82 ? -5.871 -0.632 -6.534 1.00 88.38 82 PHE A C 1
ATOM 666 O O . PHE A 1 82 ? -5.040 -0.363 -7.395 1.00 88.38 82 PHE A O 1
ATOM 673 N N . VAL A 1 83 ? -5.673 -1.608 -5.638 1.00 88.25 83 VAL A N 1
ATOM 674 C CA . VAL A 1 83 ? -4.437 -2.410 -5.597 1.00 88.25 83 VAL A CA 1
ATOM 675 C C . VAL A 1 83 ? -4.228 -3.164 -6.909 1.00 88.25 83 VAL A C 1
ATOM 677 O O . VAL A 1 83 ? -3.124 -3.148 -7.440 1.00 88.25 83 VAL A O 1
ATOM 680 N N . SER A 1 84 ? -5.277 -3.776 -7.461 1.00 86.50 84 SER A N 1
ATOM 681 C CA . SER A 1 84 ? -5.188 -4.524 -8.722 1.00 86.50 84 SER A CA 1
ATOM 682 C C . SER A 1 84 ? -4.801 -3.621 -9.893 1.00 86.50 84 SER A C 1
ATOM 684 O O . SER A 1 84 ? -3.907 -3.965 -10.663 1.00 86.50 84 SER A O 1
ATOM 686 N N . ASN A 1 85 ? -5.422 -2.441 -9.993 1.00 87.88 85 ASN A N 1
ATOM 687 C CA . ASN A 1 85 ? -5.075 -1.454 -11.009 1.00 87.88 85 ASN A CA 1
ATOM 688 C C . ASN A 1 85 ? -3.639 -0.977 -10.831 1.00 87.88 85 ASN A C 1
ATOM 690 O O . ASN A 1 85 ? -2.895 -0.969 -11.802 1.00 87.88 85 ASN A O 1
ATOM 694 N N . VAL A 1 86 ? -3.222 -0.639 -9.605 1.00 85.56 86 VAL A N 1
ATOM 695 C CA . VAL A 1 86 ? -1.839 -0.235 -9.340 1.00 85.56 86 VAL A CA 1
ATOM 696 C C . VAL A 1 86 ? -0.870 -1.332 -9.770 1.00 85.56 86 VAL A C 1
ATOM 698 O O . VAL A 1 86 ? 0.037 -1.033 -10.529 1.00 85.56 86 VAL A O 1
ATOM 701 N N . LEU A 1 87 ? -1.070 -2.592 -9.378 1.00 83.38 87 LEU A N 1
ATOM 702 C CA . LEU A 1 87 ? -0.185 -3.695 -9.774 1.00 83.38 87 LEU A CA 1
ATOM 703 C C . LEU A 1 87 ? -0.094 -3.866 -11.302 1.00 83.38 87 LEU A C 1
ATOM 705 O O . LEU A 1 87 ? 0.982 -4.166 -11.810 1.00 83.38 87 LEU A O 1
ATOM 709 N N . LEU A 1 88 ? -1.175 -3.596 -12.043 1.00 82.75 88 LEU A N 1
ATOM 710 C CA . LEU A 1 88 ? -1.176 -3.610 -13.511 1.00 82.75 88 LEU A CA 1
ATOM 711 C C . LEU A 1 88 ? -0.230 -2.554 -14.120 1.00 82.75 88 LEU A C 1
ATOM 713 O O . LEU A 1 88 ? 0.351 -2.786 -15.178 1.00 82.75 88 LEU A O 1
ATOM 717 N N . TYR A 1 89 ? -0.063 -1.398 -13.466 1.00 80.69 89 TYR A N 1
ATOM 718 C CA . TYR A 1 89 ? 0.838 -0.335 -13.933 1.00 80.69 89 TYR A CA 1
ATOM 719 C C . TYR A 1 89 ? 2.323 -0.653 -13.725 1.00 80.69 89 TYR A C 1
ATOM 721 O O . TYR A 1 89 ? 3.160 0.006 -14.342 1.00 80.69 89 TYR A O 1
ATOM 729 N N . TYR A 1 90 ? 2.660 -1.650 -12.901 1.00 79.81 90 TYR A N 1
ATOM 730 C CA . TYR A 1 90 ? 4.044 -2.035 -12.621 1.00 79.81 90 TYR A CA 1
ATOM 731 C C . TYR A 1 90 ? 4.320 -3.480 -13.087 1.00 79.81 90 TYR A C 1
ATOM 733 O O . TYR A 1 90 ? 4.399 -4.400 -12.266 1.00 79.81 90 TYR A O 1
ATOM 741 N N . PRO A 1 91 ? 4.480 -3.709 -14.407 1.00 67.94 91 PRO A N 1
ATOM 742 C CA . PRO A 1 91 ? 4.888 -5.010 -14.934 1.00 67.94 91 PRO A CA 1
ATOM 743 C C . PRO A 1 91 ? 6.297 -5.374 -14.428 1.00 67.94 91 PRO A C 1
ATOM 745 O O . PRO A 1 91 ? 7.187 -4.526 -14.411 1.00 67.94 91 PRO A O 1
ATOM 748 N N . GLY A 1 92 ? 6.496 -6.624 -13.993 1.00 64.75 92 GLY A N 1
ATOM 749 C CA . GLY A 1 92 ? 7.710 -7.080 -13.283 1.00 64.75 92 GLY A CA 1
ATOM 750 C C . GLY A 1 92 ? 7.543 -7.215 -11.762 1.00 64.75 92 GLY A C 1
ATOM 751 O O . GLY A 1 92 ? 8.497 -7.505 -11.047 1.00 64.75 92 GLY A O 1
ATOM 752 N N . CYS A 1 93 ? 6.325 -6.997 -11.257 1.00 58.97 93 CYS A N 1
ATOM 753 C CA . CYS A 1 93 ? 5.936 -7.294 -9.878 1.00 58.97 93 CYS A CA 1
ATOM 754 C C . CYS A 1 93 ? 5.734 -8.797 -9.622 1.00 58.97 93 CYS A C 1
ATOM 756 O O . CYS A 1 93 ? 5.831 -9.258 -8.483 1.00 58.97 93 CYS A O 1
ATOM 758 N N . GLU A 1 94 ? 5.459 -9.562 -10.683 1.00 55.81 94 GLU A N 1
ATOM 759 C CA . GLU A 1 94 ? 5.555 -11.016 -10.644 1.00 55.81 94 GLU A CA 1
ATOM 760 C C . GLU A 1 94 ? 7.015 -11.376 -10.382 1.00 55.81 94 GLU A C 1
ATOM 762 O O . GLU A 1 94 ? 7.907 -10.989 -11.132 1.00 55.81 94 GLU A O 1
ATOM 767 N N . ASP A 1 95 ? 7.241 -12.065 -9.266 1.00 49.59 95 ASP A N 1
ATOM 768 C CA . ASP A 1 95 ? 8.508 -12.664 -8.868 1.00 49.59 95 ASP A CA 1
ATOM 769 C C . ASP A 1 95 ? 8.923 -13.636 -9.988 1.00 49.59 95 ASP A C 1
ATOM 771 O O . ASP A 1 95 ? 8.615 -14.827 -9.947 1.00 49.59 95 ASP A O 1
ATOM 775 N N . GLU A 1 96 ? 9.569 -13.126 -11.041 1.00 49.94 96 GLU A N 1
ATOM 776 C CA . GLU A 1 96 ? 10.270 -13.930 -12.036 1.00 49.94 96 GLU A CA 1
ATOM 777 C C . GLU A 1 96 ? 11.467 -14.564 -11.320 1.00 49.94 96 GLU A C 1
ATOM 779 O O . GLU A 1 96 ? 12.609 -14.130 -11.451 1.00 49.94 96 GLU A O 1
ATOM 784 N N . ARG A 1 97 ? 11.207 -15.581 -10.493 1.00 50.00 97 ARG A N 1
ATOM 785 C CA . ARG A 1 97 ? 12.223 -16.536 -10.064 1.00 50.00 97 ARG A CA 1
ATOM 786 C C . ARG A 1 97 ? 12.475 -17.482 -11.232 1.00 50.00 97 ARG A C 1
ATOM 788 O O . ARG A 1 97 ? 11.633 -18.350 -11.475 1.00 50.00 97 ARG A O 1
ATOM 795 N N . PRO A 1 98 ? 13.610 -17.378 -11.945 1.00 48.34 98 PRO A N 1
ATOM 796 C CA . PRO A 1 98 ? 14.056 -18.483 -12.773 1.00 48.34 98 PRO A CA 1
ATOM 797 C C . PRO A 1 98 ? 14.408 -19.650 -11.840 1.00 48.34 98 PRO A C 1
ATOM 799 O O . PRO A 1 98 ? 15.278 -19.523 -10.975 1.00 48.34 98 PRO A O 1
ATOM 802 N N . TYR A 1 99 ? 13.667 -20.750 -11.978 1.00 51.75 99 TYR A N 1
ATOM 803 C CA . TYR A 1 99 ? 14.034 -22.060 -11.435 1.00 51.75 99 TYR A CA 1
ATOM 804 C C . TYR A 1 99 ? 15.258 -22.628 -12.157 1.00 51.75 99 TYR A C 1
ATOM 806 O O . TYR A 1 99 ? 15.374 -22.403 -13.385 1.00 51.75 99 TYR A O 1
#

Foldseek 3Di:
DDDPPCVVVADDLPDPLHQADDPVCLLCLVVSLVSLVVVCVVVVDDLLVSLVSSLNRDDPVLVVVLCPDPLNVDPRHDNVVSSVVSNVVRPPNPPPDDD

pLDDT: mean 76.35, std 11.65, range [43.5, 88.88]

Sequence (99 aa):
MAYPSYFLSLPLRTADNAPRFDASDVTSLPRFFERINSFSSFIKLTDTQKIQVSMRYAYRDDTTLWGMLPEATTSNPDWLVFVSNVLLYYPGCEDERPY

Secondary structure (DSSP, 8-state):
-PPPGGGGSSPPTTSTTS----TT-GGGHHHHHHHHHHHHHHHT--HHHHHHHHHHHS-HHHHHHHHTSHHHH-SS--HHHHHHHHHHHSTT-S-----

Radius of gyration: 13.6 Å; chains: 1; bounding box: 31×44×30 Å